Protein AF-A0A356BTW9-F1 (afdb_monomer_lite)

Sequence (86 aa):
EMLIANGHIPPFGEDIGSKIDDPMMKKLYQAVSGSDAVQLWYDQSLPPELAQVHLDTTQALFGLEMTPEEAAQTMEEAARRYHGEN

Foldseek 3Di:
DVQLVVVHQDPDDPPSLVVRPDPVSSVVCCVCVVDPDDDDDPLVVDDVQLSVLLVVLVVCPVVVVDPPVRSVVSSVVSVCVVVVPD

Secondary structure (DSSP, 8-state):
-HHHHTTPPPSS-SSGGGS--SHHHHHHHHHHHT-S--PPPGGGGS-HHHHHHHHHHHHHHHTTSS-HHHHHHHHHHHHHHHHT--

Structure (mmCIF, N/CA/C/O backbone):
data_AF-A0A356BTW9-F1
#
_entry.id   AF-A0A35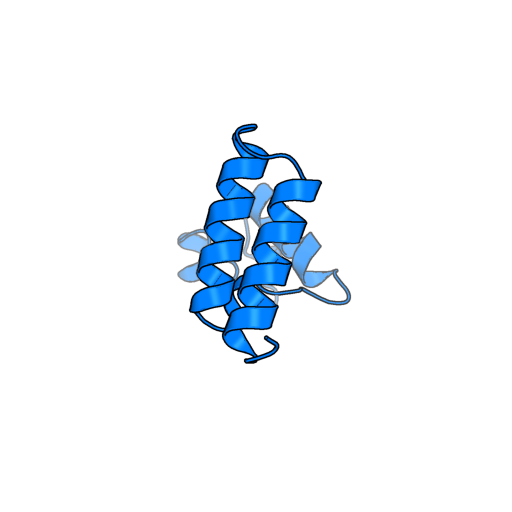6BTW9-F1
#
loop_
_atom_site.group_PDB
_atom_site.id
_atom_site.type_symbol
_atom_site.label_atom_id
_atom_site.label_alt_id
_atom_site.label_comp_id
_atom_site.label_asym_id
_atom_site.label_entity_id
_atom_site.label_seq_id
_atom_site.pdbx_PDB_ins_code
_atom_site.Cartn_x
_atom_site.Cartn_y
_atom_site.Cartn_z
_atom_site.occupancy
_atom_site.B_iso_or_equiv
_atom_site.auth_seq_id
_atom_site.auth_comp_id
_atom_site.auth_asym_id
_atom_site.auth_atom_id
_atom_site.pdbx_PDB_model_num
ATOM 1 N N . GLU A 1 1 ? 3.349 -9.356 -26.701 1.00 69.25 1 GLU A N 1
ATOM 2 C CA . GLU A 1 1 ? 3.139 -8.090 -27.440 1.00 69.25 1 GLU A CA 1
ATOM 3 C C . GLU A 1 1 ? 1.797 -7.445 -27.115 1.00 69.25 1 GLU A C 1
ATOM 5 O O . GLU A 1 1 ? 1.813 -6.324 -26.633 1.00 69.25 1 GLU A O 1
ATOM 10 N N . MET A 1 2 ? 0.664 -8.156 -27.229 1.00 83.19 2 MET A N 1
ATOM 11 C CA . MET A 1 2 ? -0.667 -7.612 -26.886 1.00 83.19 2 MET A CA 1
ATOM 12 C C 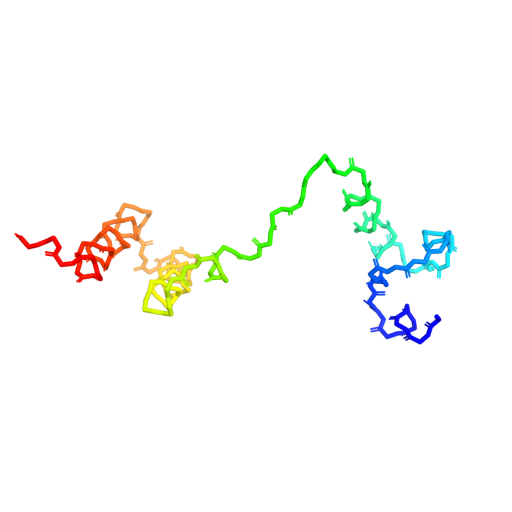. MET A 1 2 ? -0.760 -6.966 -25.486 1.00 83.19 2 MET A C 1
ATOM 14 O O . MET A 1 2 ? -1.366 -5.915 -25.341 1.00 83.19 2 MET A O 1
ATOM 18 N N . LEU A 1 3 ? -0.141 -7.557 -24.454 1.00 89.19 3 LEU A N 1
ATOM 19 C CA . LEU A 1 3 ? -0.157 -6.984 -23.098 1.00 89.19 3 LEU A CA 1
ATOM 20 C C . LEU A 1 3 ? 0.562 -5.631 -23.016 1.00 89.19 3 LEU A C 1
ATOM 22 O O . LEU A 1 3 ? 0.020 -4.700 -22.436 1.00 89.19 3 LEU A O 1
ATOM 26 N N . ILE A 1 4 ? 1.736 -5.515 -23.641 1.00 88.69 4 ILE A N 1
ATOM 27 C CA . ILE A 1 4 ? 2.518 -4.271 -23.659 1.00 88.69 4 ILE A CA 1
ATOM 28 C C . ILE A 1 4 ? 1.775 -3.200 -24.460 1.00 88.69 4 ILE A C 1
ATOM 30 O O . ILE A 1 4 ? 1.664 -2.067 -24.005 1.00 88.69 4 ILE A O 1
ATOM 34 N N . ALA A 1 5 ? 1.198 -3.575 -25.606 1.00 88.25 5 ALA A N 1
ATOM 35 C CA . ALA A 1 5 ? 0.382 -2.675 -26.419 1.00 88.25 5 ALA A CA 1
ATOM 36 C C . ALA A 1 5 ? -0.837 -2.126 -25.654 1.00 88.25 5 ALA A C 1
ATOM 38 O O . ALA A 1 5 ? -1.256 -0.999 -25.892 1.00 88.25 5 ALA A O 1
ATOM 39 N N . ASN A 1 6 ? -1.365 -2.897 -24.700 1.00 90.88 6 ASN A N 1
ATOM 40 C CA . ASN A 1 6 ? -2.465 -2.491 -23.825 1.00 90.88 6 ASN A CA 1
ATOM 41 C C . ASN A 1 6 ? -1.999 -1.769 -22.544 1.00 90.88 6 ASN A C 1
ATOM 43 O O . ASN A 1 6 ? -2.813 -1.545 -21.653 1.00 90.88 6 ASN A O 1
ATOM 47 N N . GLY A 1 7 ? -0.712 -1.428 -22.418 1.00 88.94 7 GLY A N 1
ATOM 48 C CA . GLY A 1 7 ? -0.175 -0.722 -21.251 1.00 88.94 7 GLY A CA 1
ATOM 49 C C . GLY A 1 7 ? 0.050 -1.599 -20.016 1.00 88.94 7 GLY A C 1
ATOM 50 O O . GLY A 1 7 ? 0.180 -1.078 -18.913 1.00 88.94 7 GLY A O 1
ATOM 51 N N . HIS A 1 8 ? 0.114 -2.923 -20.166 1.00 91.12 8 HIS A N 1
ATOM 52 C CA . HIS A 1 8 ? 0.422 -3.844 -19.071 1.00 91.12 8 HIS A CA 1
ATOM 53 C C . HIS A 1 8 ? 1.882 -4.301 -19.095 1.00 91.12 8 HIS A C 1
ATOM 55 O O . HIS A 1 8 ? 2.494 -4.451 -20.154 1.00 91.12 8 HIS A O 1
ATOM 61 N N . ILE A 1 9 ? 2.412 -4.626 -17.914 1.00 89.88 9 ILE A N 1
ATOM 62 C CA . ILE A 1 9 ? 3.669 -5.366 -17.775 1.00 89.88 9 ILE A CA 1
ATOM 63 C C . ILE A 1 9 ? 3.346 -6.867 -17.867 1.00 89.88 9 ILE A C 1
ATOM 65 O O . ILE A 1 9 ? 2.564 -7.364 -17.054 1.00 89.88 9 ILE A O 1
ATOM 69 N N . PRO A 1 10 ? 3.897 -7.607 -18.848 1.00 89.62 10 PRO A N 1
ATOM 70 C CA . PRO A 1 10 ? 3.694 -9.048 -18.939 1.00 89.62 10 PRO A CA 1
ATOM 71 C C . PRO A 1 10 ? 4.207 -9.780 -17.688 1.00 89.62 10 PRO A C 1
ATOM 73 O O . PRO A 1 10 ? 5.297 -9.458 -17.218 1.00 89.62 10 PRO A O 1
ATOM 76 N N . PRO A 1 11 ? 3.486 -10.797 -17.181 1.00 84.44 11 PRO A N 1
ATOM 77 C CA . PRO A 1 11 ? 3.909 -11.544 -15.992 1.00 84.44 11 PRO A CA 1
ATOM 78 C C . PRO A 1 11 ? 5.095 -12.482 -16.263 1.00 84.44 11 PRO A C 1
ATOM 80 O O . PRO A 1 11 ? 5.861 -12.787 -15.357 1.00 84.44 11 PRO A O 1
ATOM 83 N N . PHE A 1 12 ? 5.251 -12.937 -17.511 1.00 81.25 12 PHE A N 1
ATOM 84 C CA . PHE A 1 12 ? 6.315 -13.841 -17.944 1.00 81.25 12 PHE A CA 1
ATOM 85 C C . PHE A 1 12 ? 6.814 -13.437 -19.333 1.00 81.25 12 PHE A C 1
ATOM 87 O O . PHE A 1 12 ? 6.043 -12.931 -20.155 1.00 81.25 12 PHE A O 1
ATOM 94 N N . GLY A 1 13 ? 8.091 -13.698 -19.615 1.00 81.06 13 GLY A N 1
ATOM 95 C CA . GLY A 1 13 ? 8.689 -13.490 -20.931 1.00 81.06 13 GLY A CA 1
ATOM 96 C C . GLY A 1 13 ? 10.155 -13.076 -20.865 1.00 81.06 13 GLY A C 1
ATOM 97 O O . GLY A 1 13 ? 10.630 -12.563 -19.856 1.00 81.06 13 GLY A O 1
ATOM 98 N N . GLU A 1 14 ? 10.861 -13.284 -21.971 1.00 81.31 14 GLU A N 1
ATOM 99 C CA . GLU A 1 14 ? 12.238 -12.826 -22.135 1.00 81.31 14 GLU A CA 1
ATOM 100 C C . GLU A 1 14 ? 12.274 -11.388 -22.653 1.00 81.31 14 GLU A C 1
ATOM 102 O O . GLU A 1 14 ? 11.467 -10.992 -23.509 1.00 81.31 14 GLU A O 1
ATOM 107 N N . ASP A 1 15 ? 13.245 -10.630 -22.143 1.00 87.06 15 ASP A N 1
ATOM 108 C CA . ASP A 1 15 ? 13.582 -9.286 -22.608 1.00 87.06 15 ASP A CA 1
ATOM 109 C C . ASP A 1 15 ? 12.373 -8.327 -22.639 1.00 87.06 15 ASP A C 1
ATOM 111 O O . ASP A 1 15 ? 12.151 -7.572 -23.582 1.00 87.06 15 ASP A O 1
ATOM 115 N N . ILE A 1 16 ? 11.526 -8.392 -21.605 1.00 90.56 16 ILE A N 1
ATOM 116 C CA . ILE A 1 16 ? 10.319 -7.556 -21.496 1.00 90.56 16 ILE A CA 1
ATOM 117 C C . ILE A 1 16 ? 10.689 -6.068 -21.515 1.00 90.56 16 ILE A C 1
ATOM 119 O O . ILE A 1 16 ? 10.046 -5.283 -22.206 1.00 90.56 16 ILE A O 1
ATOM 123 N N . GLY A 1 17 ? 11.745 -5.680 -20.794 1.00 88.81 17 GLY A N 1
ATOM 124 C CA . GLY A 1 17 ? 12.153 -4.281 -20.660 1.00 88.81 17 GLY A CA 1
ATOM 125 C C . GLY A 1 17 ? 12.605 -3.610 -21.963 1.00 88.81 17 GLY A C 1
ATOM 126 O O . GLY A 1 17 ? 12.488 -2.388 -22.075 1.00 88.81 17 GLY A O 1
ATOM 127 N N . SER A 1 18 ? 13.107 -4.366 -22.948 1.00 91.19 18 SER A N 1
ATOM 128 C CA . SER A 1 18 ? 13.469 -3.808 -24.260 1.00 91.19 18 SER A CA 1
ATOM 129 C C . SER A 1 18 ? 12.245 -3.530 -25.133 1.00 91.19 18 SER A C 1
ATOM 131 O O . SER A 1 18 ? 12.281 -2.620 -25.953 1.00 91.19 18 SER A O 1
ATOM 133 N N . LYS A 1 19 ? 11.156 -4.276 -24.910 1.00 92.00 19 LYS A N 1
ATOM 134 C CA . LYS A 1 19 ? 9.900 -4.212 -25.670 1.00 92.00 19 LYS A CA 1
ATOM 135 C C . LYS A 1 19 ? 8.942 -3.130 -25.164 1.00 92.00 19 LYS A C 1
ATOM 137 O O . LYS A 1 19 ? 7.882 -2.952 -25.752 1.00 92.00 19 LYS A O 1
ATOM 142 N N . ILE A 1 20 ? 9.269 -2.457 -24.058 1.00 92.69 20 ILE A N 1
ATOM 143 C CA . ILE A 1 20 ? 8.472 -1.364 -23.492 1.00 92.69 20 ILE A CA 1
ATOM 144 C C . ILE A 1 20 ? 9.011 -0.028 -24.016 1.00 92.69 20 ILE A C 1
ATOM 146 O O . ILE A 1 20 ? 10.103 0.402 -23.628 1.00 92.69 20 ILE A O 1
ATOM 150 N N . ASP A 1 21 ? 8.213 0.632 -24.856 1.00 92.31 21 ASP A N 1
ATOM 151 C CA . ASP A 1 21 ? 8.536 1.946 -25.427 1.00 92.31 21 ASP A CA 1
ATOM 152 C C . ASP A 1 21 ? 8.157 3.105 -24.499 1.00 92.31 21 ASP A C 1
ATOM 154 O O . ASP A 1 21 ? 8.881 4.099 -24.420 1.00 92.31 21 ASP A O 1
ATOM 158 N N . ASP A 1 22 ? 7.036 2.985 -23.776 1.00 92.31 22 ASP A N 1
ATOM 159 C CA . ASP A 1 22 ? 6.575 4.044 -22.881 1.00 92.31 22 ASP A CA 1
ATOM 160 C C . ASP A 1 22 ? 7.581 4.251 -21.727 1.00 92.31 22 ASP A C 1
ATOM 162 O O . ASP A 1 22 ? 7.883 3.310 -20.979 1.00 92.31 22 ASP A O 1
ATOM 166 N N . PRO A 1 23 ? 8.119 5.473 -21.552 1.00 93.25 23 PRO A N 1
ATOM 167 C CA . PRO A 1 23 ? 9.192 5.725 -20.597 1.00 93.25 23 PRO A CA 1
ATOM 168 C C . PRO A 1 23 ? 8.744 5.543 -19.144 1.00 93.25 23 PRO A C 1
ATOM 170 O O . PRO A 1 23 ? 9.557 5.159 -18.298 1.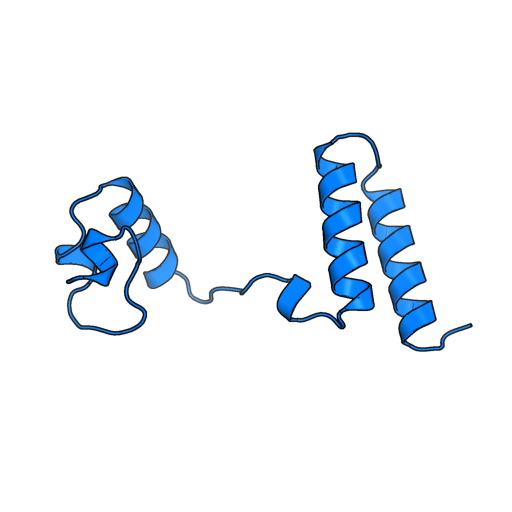00 93.25 23 PRO A O 1
ATOM 173 N N . MET A 1 24 ? 7.466 5.784 -18.837 1.00 92.25 24 MET A N 1
ATOM 174 C CA . MET A 1 24 ? 6.930 5.564 -17.500 1.00 92.25 24 MET A CA 1
ATOM 175 C C . MET A 1 24 ? 6.783 4.065 -17.234 1.00 92.25 24 MET A C 1
ATOM 177 O O . MET A 1 24 ? 7.305 3.562 -16.241 1.00 92.25 24 MET A O 1
ATOM 181 N N . MET A 1 25 ? 6.191 3.311 -18.155 1.00 93.62 25 MET A N 1
ATOM 182 C CA . MET A 1 25 ? 6.085 1.855 -18.042 1.00 93.62 25 MET A CA 1
ATOM 183 C C . MET A 1 25 ? 7.453 1.185 -17.929 1.00 93.62 25 MET A C 1
ATOM 185 O O . MET A 1 25 ? 7.619 0.246 -17.151 1.00 93.62 25 MET A O 1
ATOM 189 N N . LYS A 1 26 ? 8.464 1.698 -18.637 1.00 92.94 26 LYS A N 1
ATOM 190 C CA . LYS A 1 26 ? 9.839 1.200 -18.538 1.00 92.94 26 LY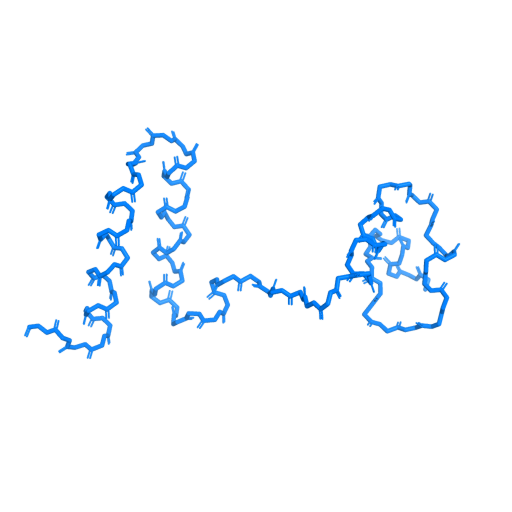S A CA 1
ATOM 191 C C . LYS A 1 26 ? 10.439 1.448 -17.155 1.00 92.94 26 LYS A C 1
ATOM 193 O O . LYS A 1 26 ? 11.073 0.553 -16.599 1.00 92.94 26 LYS A O 1
ATOM 198 N N . LYS A 1 27 ? 10.195 2.626 -16.570 1.00 93.94 27 LYS A N 1
ATOM 199 C CA . LYS A 1 27 ? 10.607 2.952 -15.196 1.00 93.94 27 LYS A CA 1
ATOM 200 C C . LYS A 1 27 ? 9.892 2.073 -14.164 1.00 93.94 27 LYS A C 1
ATOM 202 O O . LYS A 1 27 ? 10.537 1.597 -13.234 1.00 93.94 27 LYS A O 1
ATOM 207 N N . LEU A 1 28 ? 8.591 1.829 -14.337 1.00 92.88 28 LEU A N 1
ATOM 208 C CA . LEU A 1 28 ? 7.824 0.922 -13.478 1.00 92.88 28 LEU A CA 1
ATOM 209 C C . LEU A 1 28 ? 8.375 -0.505 -13.559 1.00 92.88 28 LEU A C 1
ATOM 211 O O . LEU A 1 28 ? 8.644 -1.108 -12.525 1.00 92.88 28 LEU A O 1
ATOM 215 N N . TYR A 1 29 ? 8.609 -1.014 -14.773 1.00 93.31 29 TYR A N 1
ATOM 216 C CA . TYR A 1 29 ? 9.209 -2.330 -14.983 1.00 93.31 29 TYR A CA 1
ATOM 217 C C . TYR A 1 29 ? 10.558 -2.451 -14.277 1.00 93.31 29 TYR A C 1
ATOM 219 O O . TYR A 1 29 ? 10.749 -3.397 -13.526 1.00 93.31 29 TYR A O 1
ATOM 227 N N . GLN A 1 30 ? 11.458 -1.477 -14.453 1.00 93.00 30 GLN A N 1
ATOM 228 C CA . GLN A 1 30 ? 12.772 -1.487 -13.805 1.00 93.00 30 GLN A CA 1
ATOM 229 C C . GLN A 1 30 ? 12.674 -1.497 -12.275 1.00 93.00 30 GLN A C 1
ATOM 231 O O . GLN A 1 30 ? 13.412 -2.242 -11.632 1.00 93.00 30 GLN A O 1
ATOM 236 N N . ALA A 1 31 ? 11.761 -0.709 -11.697 1.00 93.25 31 ALA A N 1
ATOM 237 C CA . ALA A 1 31 ? 11.537 -0.683 -10.254 1.00 93.25 31 ALA A CA 1
ATOM 238 C C . ALA A 1 31 ? 11.043 -2.041 -9.735 1.00 93.25 31 ALA A C 1
ATOM 240 O O . ALA A 1 31 ? 11.586 -2.565 -8.767 1.00 93.25 31 ALA A O 1
ATOM 241 N N . VAL A 1 32 ? 10.061 -2.640 -10.412 1.00 91.75 32 VAL A N 1
ATOM 242 C CA . VAL A 1 32 ? 9.497 -3.944 -10.035 1.00 91.75 32 VAL A CA 1
ATOM 243 C C . VAL A 1 32 ? 10.524 -5.065 -10.226 1.00 91.75 32 VAL A C 1
ATOM 245 O O . VAL A 1 32 ? 10.736 -5.853 -9.312 1.00 91.75 32 VAL A O 1
ATOM 248 N N . SER A 1 33 ? 11.210 -5.122 -11.373 1.00 90.75 33 SER A N 1
ATOM 249 C CA . SER A 1 33 ? 12.178 -6.184 -11.692 1.00 90.75 33 SER A CA 1
ATOM 250 C C . SER A 1 33 ? 13.466 -6.114 -10.872 1.00 90.75 33 SER A C 1
ATOM 252 O O . SER A 1 33 ? 14.170 -7.111 -10.761 1.00 90.75 33 SER A O 1
ATOM 254 N N . GLY A 1 34 ? 13.812 -4.925 -10.372 1.00 91.88 34 GLY A N 1
ATOM 255 C CA . GLY A 1 34 ? 15.004 -4.691 -9.558 1.00 91.88 34 GLY A CA 1
ATOM 256 C C . GLY A 1 34 ? 14.756 -4.750 -8.049 1.00 91.88 34 GLY A C 1
ATOM 257 O O . GLY A 1 34 ? 15.703 -4.573 -7.291 1.00 91.88 34 GLY A O 1
ATOM 258 N N . SER A 1 35 ? 13.510 -4.947 -7.609 1.00 94.38 35 SER A N 1
ATOM 259 C CA . SER A 1 35 ? 13.167 -5.064 -6.188 1.00 94.38 35 SER A CA 1
ATOM 260 C C . SER A 1 35 ? 13.430 -6.483 -5.679 1.00 94.38 35 SER A C 1
ATOM 262 O O . SER A 1 35 ? 13.101 -7.450 -6.361 1.00 94.38 35 SER A O 1
ATOM 264 N N . ASP A 1 36 ? 13.949 -6.616 -4.454 1.00 96.88 36 ASP A N 1
ATOM 265 C CA . ASP A 1 36 ? 14.167 -7.926 -3.814 1.00 96.88 36 ASP A CA 1
ATOM 266 C C . ASP A 1 36 ? 12.849 -8.676 -3.563 1.00 96.88 36 ASP A C 1
ATOM 268 O O . ASP A 1 36 ? 12.787 -9.905 -3.619 1.00 96.88 36 ASP A O 1
ATOM 272 N N . ALA A 1 37 ? 11.784 -7.926 -3.276 1.00 92.75 37 ALA A N 1
ATOM 273 C CA . ALA A 1 37 ? 10.439 -8.438 -3.080 1.00 92.75 37 ALA A CA 1
ATOM 274 C C . ALA A 1 37 ? 9.399 -7.387 -3.476 1.00 92.75 37 ALA A C 1
ATOM 276 O O . ALA A 1 37 ? 9.615 -6.184 -3.326 1.00 92.75 37 ALA A O 1
ATOM 277 N N . VAL A 1 38 ? 8.241 -7.859 -3.938 1.00 90.56 38 VAL A N 1
ATOM 278 C CA . VAL A 1 38 ? 7.075 -7.026 -4.241 1.00 90.56 38 VAL A CA 1
ATOM 279 C C . VAL A 1 38 ? 5.908 -7.538 -3.411 1.00 90.56 38 VAL A C 1
ATOM 281 O O . VAL A 1 38 ? 5.435 -8.655 -3.613 1.00 90.56 38 VAL A O 1
ATOM 284 N N . GLN A 1 39 ? 5.457 -6.720 -2.463 1.00 90.56 39 GLN A N 1
ATOM 285 C CA . GLN A 1 39 ? 4.246 -6.987 -1.696 1.00 90.56 39 GLN A CA 1
ATOM 286 C C . GLN A 1 39 ? 3.025 -6.687 -2.573 1.00 90.56 39 GLN A C 1
ATOM 288 O O . GLN A 1 39 ? 2.928 -5.609 -3.161 1.00 90.56 39 GLN A O 1
ATOM 293 N N . LEU A 1 40 ? 2.102 -7.647 -2.668 1.00 90.94 40 LEU A N 1
ATOM 294 C CA . LEU A 1 40 ? 0.804 -7.434 -3.312 1.00 90.94 40 LEU A CA 1
ATOM 295 C C . LEU A 1 40 ? -0.105 -6.573 -2.424 1.00 90.94 40 LEU A C 1
ATOM 297 O O . LEU A 1 40 ? 0.214 -6.316 -1.261 1.00 90.94 40 LEU A O 1
ATOM 301 N N . TRP A 1 41 ? -1.237 -6.133 -2.974 1.00 93.69 41 TRP A N 1
ATOM 302 C CA . TRP A 1 41 ? -2.227 -5.318 -2.268 1.00 93.69 41 TRP A CA 1
ATOM 303 C C . TRP A 1 41 ? -2.598 -5.936 -0.914 1.00 93.69 41 TRP A C 1
ATOM 305 O O . TRP A 1 41 ? -2.874 -7.132 -0.815 1.00 93.69 41 TRP A O 1
ATOM 315 N N . TYR A 1 42 ? -2.531 -5.125 0.143 1.00 93.44 42 TYR A N 1
ATOM 316 C CA . TYR A 1 42 ? -2.635 -5.611 1.518 1.00 93.44 42 TYR A CA 1
ATOM 317 C C . TYR A 1 42 ? -4.021 -6.190 1.833 1.00 93.44 42 TYR A C 1
ATOM 319 O O . TYR A 1 42 ? -4.120 -7.226 2.488 1.00 93.44 42 TYR A O 1
ATOM 327 N N . ASP A 1 43 ? -5.076 -5.582 1.296 1.00 95.38 43 ASP A N 1
ATOM 328 C CA . ASP A 1 43 ? -6.466 -6.034 1.405 1.00 95.38 43 ASP A CA 1
ATOM 329 C C . ASP A 1 43 ? -6.682 -7.474 0.912 1.00 95.38 43 ASP A C 1
ATOM 331 O O . ASP A 1 43 ? -7.449 -8.215 1.520 1.00 95.38 43 ASP A O 1
ATOM 335 N N . GLN A 1 44 ? -5.950 -7.921 -0.112 1.00 95.56 44 GLN A N 1
ATOM 336 C CA . GLN A 1 44 ? -6.018 -9.300 -0.617 1.00 95.56 44 GLN A CA 1
ATOM 337 C C . GLN A 1 44 ? -5.508 -10.344 0.382 1.00 95.56 44 GLN A C 1
ATOM 339 O O . GLN A 1 44 ? -5.812 -11.528 0.241 1.00 95.56 44 GLN A O 1
ATOM 344 N N . SER A 1 45 ? -4.713 -9.925 1.369 1.00 94.19 45 SER A N 1
ATOM 345 C CA . SER A 1 45 ? -4.217 -10.804 2.433 1.00 94.19 45 SER A CA 1
ATOM 346 C C . SER A 1 45 ? -5.145 -10.870 3.650 1.00 94.19 45 SER A C 1
ATOM 348 O O . SER A 1 45 ? -4.914 -11.678 4.549 1.00 94.19 45 SER A O 1
ATOM 350 N N . LEU A 1 46 ? -6.193 -10.042 3.682 1.00 96.31 46 LEU A N 1
ATOM 351 C CA . LEU A 1 46 ? -7.120 -9.929 4.802 1.00 96.31 46 LEU A CA 1
ATOM 352 C C . LEU A 1 46 ? -8.410 -10.733 4.555 1.00 96.31 46 LEU A C 1
ATOM 354 O O . LEU A 1 46 ? -8.828 -10.910 3.408 1.00 96.31 46 LEU A O 1
ATOM 358 N N . PRO A 1 47 ? -9.097 -11.183 5.622 1.00 96.81 47 PRO A N 1
ATOM 359 C CA . PRO A 1 47 ? -10.497 -11.584 5.528 1.00 96.81 47 PRO A CA 1
ATOM 360 C C . PRO A 1 47 ? -11.350 -10.460 4.916 1.00 96.81 47 PRO A C 1
ATOM 362 O O . PRO A 1 47 ? -11.074 -9.293 5.211 1.00 96.81 47 PRO A O 1
ATOM 365 N N . PRO A 1 48 ? -12.394 -10.765 4.119 1.00 96.44 48 PRO A N 1
ATOM 366 C CA . PRO A 1 48 ? -13.206 -9.752 3.436 1.00 96.44 48 PRO A CA 1
ATOM 367 C C . PRO A 1 48 ? -13.725 -8.633 4.351 1.00 96.44 48 PRO A C 1
ATOM 369 O O . PRO A 1 48 ? -13.734 -7.467 3.962 1.00 96.44 48 PRO A O 1
ATOM 372 N N . GLU A 1 49 ? -14.105 -8.966 5.586 1.00 95.56 49 GLU A N 1
ATOM 373 C CA . GLU A 1 49 ? -14.584 -8.009 6.584 1.00 95.56 49 GLU A CA 1
ATOM 374 C C . GLU A 1 49 ? -13.500 -7.004 6.994 1.00 95.56 49 GLU A C 1
ATOM 376 O O . GLU A 1 49 ? -13.780 -5.814 7.131 1.00 95.56 49 GLU A O 1
ATOM 381 N N . LEU A 1 50 ? -12.256 -7.461 7.162 1.00 97.88 50 LEU A N 1
ATOM 382 C CA . LEU A 1 50 ? -11.123 -6.596 7.503 1.00 97.88 50 LEU A CA 1
ATOM 383 C C . LEU A 1 50 ? -10.591 -5.849 6.277 1.00 97.88 50 LEU A C 1
ATOM 385 O O . LEU A 1 50 ? -10.153 -4.708 6.405 1.00 97.88 50 LEU A O 1
ATOM 389 N N . ALA A 1 51 ? -10.662 -6.461 5.094 1.00 98.12 51 ALA A N 1
ATOM 390 C CA . ALA A 1 51 ? -10.317 -5.817 3.832 1.00 98.12 51 ALA A CA 1
ATOM 391 C C . ALA A 1 51 ? -11.191 -4.579 3.594 1.00 98.12 51 ALA A C 1
ATOM 393 O O . ALA A 1 51 ? -10.666 -3.509 3.293 1.00 98.12 51 ALA A O 1
ATOM 394 N N . GLN A 1 52 ? -12.508 -4.689 3.807 1.00 98.25 52 GLN A N 1
ATOM 395 C CA . GLN A 1 52 ? -13.408 -3.547 3.660 1.00 98.25 52 GLN A CA 1
ATOM 396 C C . GLN A 1 52 ? -13.080 -2.429 4.657 1.00 98.25 52 GLN A C 1
ATOM 398 O O . GLN A 1 52 ? -12.998 -1.269 4.264 1.00 98.25 52 GLN A O 1
ATOM 403 N N . VAL A 1 53 ? -12.809 -2.769 5.924 1.00 98.25 53 VAL A N 1
ATOM 404 C CA . VAL A 1 53 ? -12.427 -1.768 6.935 1.00 98.25 53 VAL A CA 1
ATOM 405 C C . VAL A 1 53 ? -11.110 -1.084 6.548 1.00 98.25 53 VAL A C 1
ATOM 407 O O . VAL A 1 53 ? -10.993 0.134 6.680 1.00 98.25 53 VAL A O 1
ATOM 410 N N . HIS A 1 54 ? -10.133 -1.825 6.013 1.00 98.00 54 HIS A N 1
ATOM 411 C CA . HIS A 1 54 ? -8.883 -1.247 5.515 1.00 98.00 54 HIS A CA 1
ATOM 412 C C . HIS A 1 54 ? -9.129 -0.245 4.381 1.00 98.00 54 HIS A C 1
ATOM 414 O O . HIS A 1 54 ? -8.552 0.842 4.399 1.00 98.00 54 HIS A O 1
ATOM 420 N N . LEU A 1 55 ? -9.994 -0.581 3.420 1.00 98.06 55 LEU A N 1
ATOM 421 C CA . LEU A 1 55 ? -10.337 0.308 2.308 1.00 98.06 55 LEU A CA 1
ATOM 422 C C . LEU A 1 55 ? -11.036 1.584 2.800 1.00 98.06 55 LEU A C 1
ATOM 424 O O . LEU A 1 55 ? -10.609 2.684 2.445 1.00 98.06 55 LEU A O 1
ATOM 428 N N . ASP A 1 56 ? -12.047 1.447 3.661 1.00 98.44 56 ASP A N 1
ATOM 429 C CA . ASP A 1 56 ? -12.838 2.573 4.171 1.00 98.44 56 ASP A CA 1
ATOM 430 C C . ASP A 1 56 ? -11.984 3.525 5.021 1.00 98.44 56 ASP A C 1
ATOM 432 O O . ASP A 1 56 ? -11.984 4.740 4.811 1.00 98.44 56 ASP A O 1
ATOM 436 N N . THR A 1 57 ? -11.199 2.975 5.952 1.00 98.38 57 THR A N 1
ATOM 437 C CA . THR A 1 57 ? -10.323 3.772 6.825 1.00 98.38 57 THR A CA 1
ATOM 438 C C . THR A 1 57 ? -9.197 4.439 6.041 1.00 98.38 57 THR A C 1
ATOM 440 O O . THR A 1 57 ? -8.887 5.601 6.296 1.00 98.38 57 THR A O 1
ATOM 443 N N . THR A 1 58 ? -8.626 3.766 5.036 1.00 97.75 58 THR A N 1
ATOM 444 C CA . THR A 1 58 ? -7.614 4.364 4.151 1.00 97.75 58 THR A CA 1
ATOM 445 C C . THR A 1 58 ? -8.199 5.525 3.351 1.00 97.75 58 THR A C 1
ATOM 447 O O . THR A 1 58 ? -7.559 6.573 3.235 1.00 97.75 58 THR A O 1
ATOM 450 N N . GLN A 1 59 ? -9.422 5.380 2.829 1.00 98.31 59 GLN A N 1
ATOM 451 C CA . GLN A 1 59 ? -10.090 6.466 2.121 1.00 98.31 59 GLN A CA 1
ATOM 452 C C . GLN A 1 59 ? -10.361 7.663 3.040 1.00 98.31 59 GLN A C 1
ATOM 454 O O . GLN A 1 59 ? -10.033 8.788 2.664 1.00 98.31 59 GLN A O 1
ATOM 459 N N . ALA A 1 60 ? -10.891 7.434 4.244 1.00 98.56 60 ALA A N 1
ATOM 460 C CA . ALA A 1 60 ? -11.156 8.501 5.210 1.00 98.56 60 ALA A CA 1
ATOM 461 C C . ALA A 1 60 ? -9.866 9.203 5.671 1.00 98.56 60 ALA A C 1
ATOM 463 O O . ALA A 1 60 ? -9.829 10.430 5.778 1.00 98.56 60 ALA A O 1
ATOM 464 N N . LEU A 1 61 ? -8.785 8.440 5.873 1.00 98.25 61 LEU A N 1
ATOM 465 C CA . LEU A 1 61 ? -7.476 8.964 6.260 1.00 98.25 61 LEU A CA 1
ATOM 466 C C . LEU A 1 61 ? -6.914 9.916 5.197 1.00 98.25 61 LEU A C 1
ATOM 468 O O . LEU A 1 61 ? -6.537 11.045 5.506 1.00 98.25 61 LEU A O 1
ATOM 472 N N . PHE A 1 62 ? -6.889 9.493 3.928 1.00 98.00 62 PHE A N 1
ATOM 473 C CA . PHE A 1 62 ? -6.430 10.356 2.834 1.00 98.00 62 PHE A CA 1
ATOM 474 C C . PHE A 1 62 ? -7.419 11.484 2.507 1.00 98.00 62 PHE A C 1
ATOM 476 O O . PHE A 1 62 ? -7.004 12.522 1.990 1.00 98.00 62 PHE A O 1
ATOM 483 N N . GLY A 1 63 ? -8.700 11.305 2.838 1.00 98.38 63 GLY A N 1
ATOM 484 C CA . GLY A 1 63 ? -9.736 12.335 2.778 1.00 98.38 63 GLY A CA 1
ATOM 485 C C . GLY A 1 63 ? -9.659 13.379 3.898 1.00 98.38 63 GLY A C 1
ATOM 486 O O . GLY A 1 63 ? -10.362 14.382 3.820 1.00 98.38 63 GLY A O 1
ATOM 487 N N . LEU A 1 64 ? -8.791 13.185 4.902 1.00 98.25 64 LEU A N 1
ATOM 488 C CA . LEU A 1 64 ? -8.693 14.015 6.114 1.00 98.25 64 LEU A CA 1
ATOM 489 C C . LEU A 1 64 ? -9.980 14.029 6.961 1.00 98.25 64 LEU A C 1
ATOM 491 O O . LEU A 1 64 ? -10.220 14.967 7.720 1.00 98.25 64 LEU A O 1
ATOM 495 N N . GLU A 1 65 ? -10.798 12.985 6.840 1.00 98.50 65 GLU A N 1
ATOM 496 C CA . GLU A 1 65 ? -12.033 12.783 7.610 1.00 98.50 65 GLU A CA 1
ATOM 497 C C . GLU A 1 65 ? -11.803 11.913 8.857 1.00 98.50 65 GLU A C 1
ATOM 499 O O . GLU A 1 65 ? -12.677 11.814 9.714 1.00 98.50 65 GLU A O 1
ATOM 504 N N . MET A 1 66 ? -10.625 11.290 8.959 1.00 98.31 66 MET A N 1
ATOM 505 C CA . MET A 1 66 ? -10.220 10.398 10.044 1.00 98.31 66 MET A CA 1
ATOM 506 C C . MET A 1 66 ? -8.732 10.590 10.359 1.00 98.31 66 MET A C 1
ATOM 508 O O . MET A 1 66 ? -7.915 10.778 9.454 1.00 98.31 66 MET A O 1
ATOM 512 N N . THR A 1 67 ? -8.365 10.534 11.638 1.00 98.62 67 THR A N 1
ATOM 513 C CA . THR A 1 67 ? -6.959 10.566 12.073 1.00 98.62 67 THR A CA 1
ATOM 514 C C . THR A 1 67 ? -6.281 9.195 11.931 1.00 98.62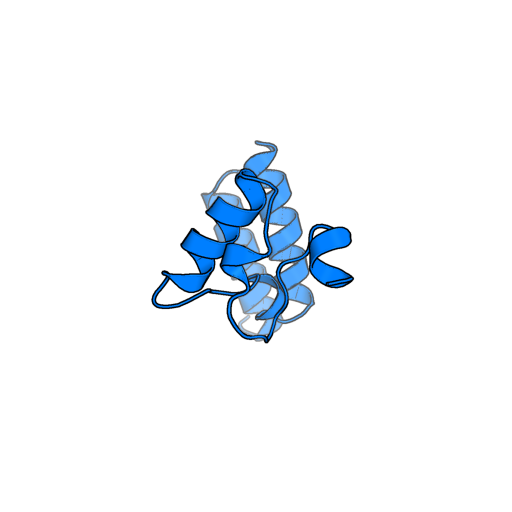 67 THR A C 1
ATOM 516 O O . THR A 1 67 ? -6.962 8.165 11.922 1.00 98.62 67 THR A O 1
ATOM 519 N N . PRO A 1 68 ? -4.936 9.131 11.848 1.00 98.38 68 PRO A N 1
ATOM 520 C CA . PRO A 1 68 ? -4.218 7.855 11.851 1.00 98.38 68 PRO A CA 1
ATOM 521 C C . PRO A 1 68 ? -4.565 6.964 13.053 1.00 98.38 68 PRO A C 1
ATOM 523 O O . PRO A 1 68 ? -4.721 5.752 12.901 1.00 98.38 68 PRO A O 1
ATOM 526 N N . GLU A 1 69 ? -4.704 7.556 14.241 1.00 98.62 69 GLU A N 1
ATOM 527 C CA . GLU A 1 69 ? -5.028 6.849 15.478 1.00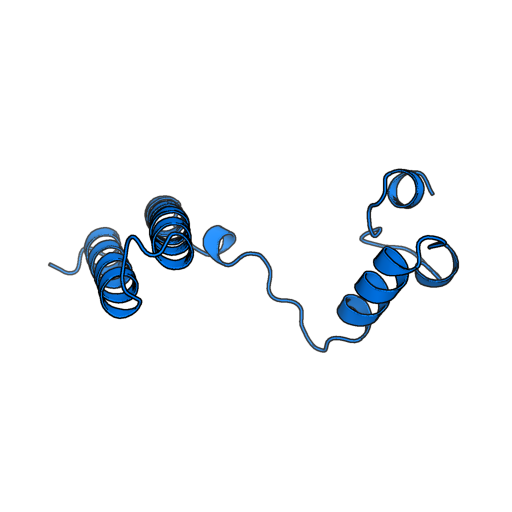 98.62 69 GLU A CA 1
ATOM 528 C C . GLU A 1 69 ? -6.431 6.223 15.436 1.00 98.62 69 GLU A C 1
ATOM 530 O O . GLU A 1 69 ? -6.589 5.056 15.797 1.00 98.62 69 GLU A O 1
ATOM 535 N N . GLU A 1 70 ? -7.435 6.956 14.946 1.00 98.50 70 GLU A N 1
ATOM 536 C CA . GLU A 1 70 ? -8.805 6.444 14.779 1.00 98.50 70 GLU A CA 1
ATOM 537 C C . GLU A 1 70 ? -8.872 5.313 13.744 1.00 98.50 70 GLU A C 1
ATOM 539 O O . GLU A 1 70 ? -9.549 4.306 13.970 1.00 98.50 70 GLU A O 1
ATOM 544 N N . ALA A 1 71 ? -8.140 5.435 12.630 1.00 98.38 71 ALA A N 1
ATOM 545 C CA . ALA A 1 71 ? -8.055 4.384 11.615 1.00 98.38 71 ALA A CA 1
ATOM 546 C C . ALA A 1 71 ? -7.456 3.091 12.192 1.00 98.38 71 ALA A C 1
ATOM 548 O O . ALA A 1 71 ? -7.983 1.998 11.966 1.00 98.38 71 ALA A O 1
ATOM 549 N N . ALA A 1 72 ? -6.384 3.217 12.981 1.00 98.25 72 ALA A N 1
ATOM 550 C CA . ALA A 1 72 ? -5.739 2.087 13.640 1.00 98.25 72 ALA A CA 1
ATOM 551 C C . ALA A 1 72 ? -6.661 1.413 14.671 1.00 98.25 72 ALA A C 1
ATOM 553 O O . ALA A 1 72 ? -6.804 0.190 14.640 1.00 98.25 72 ALA A O 1
ATOM 554 N N . GLN A 1 73 ? -7.331 2.192 15.530 1.00 98.44 73 GLN A N 1
ATOM 555 C CA . GLN A 1 73 ? -8.302 1.658 16.495 1.00 98.44 73 GLN A CA 1
ATOM 556 C C . GLN A 1 73 ? -9.461 0.941 15.802 1.00 98.44 73 GLN A C 1
ATOM 558 O O . GLN A 1 73 ? -9.801 -0.178 16.180 1.00 98.44 73 GLN A O 1
ATOM 563 N N . THR A 1 74 ? -10.015 1.528 14.740 1.00 98.19 74 THR A N 1
ATOM 564 C CA . THR A 1 74 ? -11.115 0.923 13.973 1.00 98.19 74 THR A CA 1
ATOM 565 C C . THR A 1 74 ? -10.710 -0.432 13.382 1.00 98.19 74 THR A C 1
ATOM 567 O O . THR A 1 74 ? -11.476 -1.398 13.446 1.00 98.19 74 THR A O 1
ATOM 570 N N . MET A 1 75 ? -9.490 -0.534 12.840 1.00 98.00 75 MET A N 1
ATOM 571 C CA . MET A 1 75 ? -8.942 -1.800 12.343 1.00 98.00 75 MET A CA 1
ATOM 572 C C . MET A 1 75 ? -8.728 -2.825 13.462 1.00 98.00 75 MET A C 1
ATOM 574 O O . MET A 1 75 ? -9.064 -3.995 13.280 1.00 98.00 75 MET A O 1
ATOM 578 N N . GLU A 1 76 ? -8.205 -2.411 14.620 1.00 97.75 76 GLU A N 1
ATOM 579 C CA . GLU A 1 76 ? -8.006 -3.302 15.770 1.00 97.75 76 GLU A CA 1
ATOM 580 C C . GLU A 1 76 ? -9.340 -3.848 16.298 1.00 97.75 76 GLU A C 1
ATOM 582 O O . GLU A 1 76 ? -9.487 -5.054 16.505 1.00 97.75 76 GLU A O 1
ATOM 587 N N . GLU A 1 77 ? -10.345 -2.989 16.460 1.00 97.75 77 GLU A N 1
ATOM 588 C CA . GLU A 1 77 ? -11.687 -3.387 16.887 1.00 97.75 77 GLU A CA 1
ATOM 589 C C . GLU A 1 77 ? -12.352 -4.334 15.881 1.00 97.75 77 GLU A C 1
ATOM 591 O O . GLU A 1 77 ? -13.025 -5.294 16.266 1.00 97.75 77 GLU A O 1
ATOM 596 N N . ALA A 1 78 ? -12.173 -4.094 14.579 1.00 97.44 78 ALA A N 1
ATOM 597 C CA . ALA A 1 78 ? -12.648 -5.004 13.545 1.00 97.44 78 ALA A CA 1
ATOM 598 C C . ALA A 1 78 ? -11.953 -6.372 13.634 1.00 97.44 78 ALA A C 1
ATOM 600 O O . ALA A 1 78 ? -12.631 -7.400 13.583 1.00 97.44 78 ALA A O 1
ATOM 601 N N . ALA A 1 79 ? -10.632 -6.394 13.832 1.00 97.19 79 ALA A N 1
ATOM 602 C CA . ALA A 1 79 ? -9.861 -7.625 13.974 1.00 97.19 79 ALA A CA 1
ATOM 603 C C . ALA A 1 79 ? -10.293 -8.436 15.207 1.00 97.19 79 ALA A C 1
ATOM 605 O O . ALA A 1 79 ? -10.569 -9.629 15.081 1.00 97.19 79 ALA A O 1
ATOM 606 N N . ARG A 1 80 ? -10.444 -7.794 16.373 1.00 97.31 80 ARG A N 1
ATOM 607 C CA . ARG A 1 80 ? -10.934 -8.443 17.605 1.00 97.31 80 ARG A CA 1
ATOM 608 C C . ARG A 1 80 ? -12.307 -9.081 17.404 1.00 97.31 80 ARG A C 1
ATOM 610 O O . ARG A 1 80 ? -12.494 -10.255 17.722 1.00 97.31 80 ARG A O 1
ATOM 617 N N . ARG A 1 81 ? -13.245 -8.346 16.787 1.00 96.12 81 ARG A N 1
ATOM 618 C CA . ARG A 1 81 ? -14.583 -8.866 16.452 1.00 96.12 81 ARG A CA 1
ATOM 619 C C . ARG A 1 81 ? -14.518 -10.060 15.506 1.00 96.12 81 ARG A C 1
ATOM 621 O O . ARG A 1 81 ? -15.205 -11.049 15.746 1.00 96.12 81 ARG A O 1
ATOM 628 N N . TYR A 1 82 ? -13.700 -9.983 14.457 1.00 95.94 82 TYR A N 1
ATOM 629 C CA . TYR A 1 82 ? -13.520 -11.078 13.502 1.00 95.94 82 TYR A CA 1
ATOM 630 C C . TYR A 1 82 ? -12.950 -12.340 14.172 1.00 95.94 82 TYR A C 1
ATOM 632 O O . TYR A 1 82 ? -13.401 -13.449 13.887 1.00 95.94 82 TYR A O 1
ATOM 640 N N . HIS A 1 83 ? -12.003 -12.181 15.101 1.00 95.06 83 HIS A N 1
ATOM 641 C CA . HIS A 1 83 ? -11.370 -13.291 15.820 1.00 95.06 83 HIS A CA 1
ATOM 642 C C . HIS A 1 83 ? -12.147 -13.783 17.054 1.00 95.06 83 HIS A C 1
ATOM 644 O O . HIS A 1 83 ? -11.756 -14.783 17.655 1.00 95.06 83 HIS A O 1
ATOM 650 N N . GLY A 1 84 ? -13.260 -13.139 17.417 1.00 91.75 84 GLY A N 1
ATOM 651 C CA . GLY A 1 84 ? -14.064 -13.511 18.585 1.00 91.75 84 GLY A CA 1
ATOM 652 C C . GLY A 1 84 ? -13.411 -13.160 19.926 1.00 91.75 84 GLY A C 1
ATOM 653 O O . GLY A 1 84 ? -13.762 -13.745 20.950 1.00 91.75 84 GLY A O 1
ATOM 654 N N . GLU A 1 85 ? -12.469 -12.219 19.925 1.00 82.62 85 GLU A N 1
ATOM 655 C CA . GLU A 1 85 ? -11.836 -11.680 21.126 1.00 82.62 85 GLU A CA 1
ATOM 656 C C . GLU A 1 85 ? -12.735 -10.578 21.711 1.00 82.62 85 GLU A C 1
ATOM 658 O O . GLU A 1 85 ? -12.566 -9.400 21.394 1.00 82.62 85 GLU A O 1
ATOM 663 N N . ASN A 1 86 ? -13.724 -10.973 22.522 1.00 57.56 86 ASN A N 1
ATOM 664 C CA . ASN A 1 86 ? -14.542 -10.059 23.333 1.00 57.56 86 ASN A CA 1
ATOM 665 C C . ASN A 1 86 ? -14.024 -9.989 24.770 1.00 57.56 86 ASN A C 1
ATOM 667 O O . ASN A 1 86 ? -13.894 -11.070 25.392 1.00 57.56 86 ASN A O 1
#

pLDDT: mean 93.16, std 6.5, range [57.56, 98.62]

Radius of gyration: 18.78 Å; chains: 1; bounding box: 30×28×51 Å